Protein AF-A0A963C6K4-F1 (afdb_monomer)

Radius of gyration: 17.49 Å; Cα contacts (8 Å, |Δi|>4): 55; chains: 1; bounding box: 40×26×47 Å

Sequence (86 aa):
MRFSAHPLWLAGFRPFFALACLSGLSLPVLWTLMFAGWIEAPATAFTGFQWHAHEMFFGFGWAMLGGFLLTASKNWVKIRGYHGTS

Structure (mmCIF, N/CA/C/O backbone):
data_AF-A0A963C6K4-F1
#
_entry.id   AF-A0A963C6K4-F1
#
loop_
_atom_site.group_PDB
_atom_site.id
_atom_site.type_symbol
_atom_site.label_atom_id
_atom_site.label_alt_id
_atom_site.label_comp_id
_atom_site.label_asym_id
_atom_site.label_entity_id
_atom_site.label_seq_id
_atom_site.pdbx_PDB_ins_code
_atom_site.Cartn_x
_atom_site.Cartn_y
_atom_site.Cartn_z
_atom_site.occupancy
_atom_site.B_iso_or_equiv
_atom_site.auth_seq_id
_atom_site.auth_comp_id
_atom_site.auth_asym_id
_atom_site.auth_atom_id
_atom_site.pdbx_PDB_model_num
ATOM 1 N N . MET A 1 1 ? -30.162 -9.411 0.281 1.00 51.69 1 MET A N 1
ATOM 2 C CA . MET A 1 1 ? -28.836 -9.699 0.876 1.00 51.69 1 MET A CA 1
ATOM 3 C C . MET A 1 1 ? -28.270 -8.400 1.439 1.00 51.69 1 MET A C 1
ATOM 5 O O . MET A 1 1 ? -28.125 -7.447 0.686 1.00 51.69 1 MET A O 1
ATOM 9 N N . ARG A 1 2 ? -28.053 -8.294 2.758 1.00 61.72 2 ARG A N 1
ATOM 10 C CA . ARG A 1 2 ? -27.570 -7.049 3.386 1.00 61.72 2 ARG A CA 1
ATOM 11 C C . ARG A 1 2 ? -26.060 -6.916 3.165 1.00 61.72 2 ARG A C 1
ATOM 13 O O . ARG A 1 2 ? -25.284 -7.385 3.986 1.00 61.72 2 ARG A O 1
ATOM 20 N N . PHE A 1 3 ? -25.653 -6.285 2.065 1.00 64.62 3 PHE A N 1
ATOM 21 C CA . PHE A 1 3 ? -24.240 -6.075 1.705 1.00 64.62 3 PHE A CA 1
ATOM 22 C C . PHE A 1 3 ? -23.436 -5.404 2.838 1.00 64.62 3 PHE A C 1
ATOM 24 O O . PHE A 1 3 ? -22.309 -5.788 3.124 1.00 64.62 3 PHE A O 1
ATOM 31 N N . SER A 1 4 ? -24.074 -4.474 3.557 1.00 65.06 4 SER A N 1
ATOM 32 C CA . SER A 1 4 ? -23.513 -3.765 4.718 1.00 65.06 4 SER A CA 1
ATOM 33 C C . SER A 1 4 ? -23.303 -4.652 5.963 1.00 65.06 4 SER A C 1
ATOM 35 O O . SER A 1 4 ? -22.464 -4.349 6.803 1.00 65.06 4 SER A O 1
ATOM 37 N N . ALA A 1 5 ? -23.995 -5.793 6.075 1.00 67.69 5 ALA A N 1
ATOM 38 C CA . ALA A 1 5 ? -23.877 -6.694 7.229 1.00 67.69 5 ALA A CA 1
ATOM 39 C C . ALA A 1 5 ? -22.714 -7.701 7.115 1.00 67.69 5 ALA A C 1
ATOM 41 O O . ALA A 1 5 ? -22.516 -8.513 8.017 1.00 67.69 5 ALA A O 1
ATOM 42 N N . HIS A 1 6 ? -21.961 -7.696 6.009 1.00 71.75 6 HIS A N 1
ATOM 43 C CA . HIS A 1 6 ? -20.880 -8.657 5.809 1.00 71.75 6 HIS A CA 1
ATOM 44 C C . HIS A 1 6 ? -19.715 -8.395 6.791 1.00 71.75 6 HIS A C 1
ATOM 46 O O . HIS A 1 6 ? -19.340 -7.235 6.984 1.00 71.75 6 HIS A O 1
ATOM 52 N N . PRO A 1 7 ? -19.063 -9.436 7.355 1.00 72.38 7 PRO A N 1
ATOM 53 C CA . PRO A 1 7 ? -17.970 -9.292 8.327 1.00 72.38 7 PRO A CA 1
ATOM 54 C C . PRO A 1 7 ? -16.811 -8.400 7.883 1.00 72.38 7 PRO A C 1
ATOM 56 O O . PRO A 1 7 ? -16.112 -7.837 8.723 1.00 72.38 7 PRO A O 1
ATOM 59 N N . LEU A 1 8 ? -16.611 -8.268 6.571 1.00 66.81 8 LEU A N 1
ATOM 60 C CA . LEU A 1 8 ? -15.611 -7.376 5.988 1.00 66.81 8 LEU A CA 1
ATOM 61 C C . LEU A 1 8 ? -15.918 -5.896 6.244 1.00 66.81 8 LEU A C 1
ATOM 63 O O . LEU A 1 8 ? -14.985 -5.142 6.461 1.00 66.81 8 LEU A O 1
ATOM 67 N N . TRP A 1 9 ? -17.185 -5.483 6.278 1.00 74.44 9 TRP A N 1
ATOM 68 C CA . TRP A 1 9 ? -17.576 -4.076 6.443 1.00 74.44 9 TRP A CA 1
ATOM 69 C C . TRP A 1 9 ? -17.852 -3.690 7.903 1.00 74.44 9 TRP A C 1
ATOM 71 O O . TRP A 1 9 ? -17.890 -2.508 8.229 1.00 74.44 9 TRP A O 1
ATOM 81 N N . LEU A 1 10 ? -17.988 -4.674 8.802 1.00 70.19 10 LEU A N 1
ATOM 82 C CA . LEU A 1 10 ? -18.294 -4.457 10.225 1.00 70.19 10 LEU A CA 1
ATOM 83 C C . LEU A 1 10 ? -17.151 -3.819 11.025 1.00 70.19 10 LEU A C 1
ATOM 85 O O . LEU A 1 10 ? -17.385 -3.247 12.089 1.00 70.19 10 LEU A O 1
ATOM 89 N N . ALA A 1 11 ? -15.910 -3.914 10.550 1.00 71.06 11 ALA A N 1
ATOM 90 C CA . ALA A 1 11 ? -14.785 -3.272 11.208 1.00 71.06 11 ALA A CA 1
ATOM 91 C C . ALA A 1 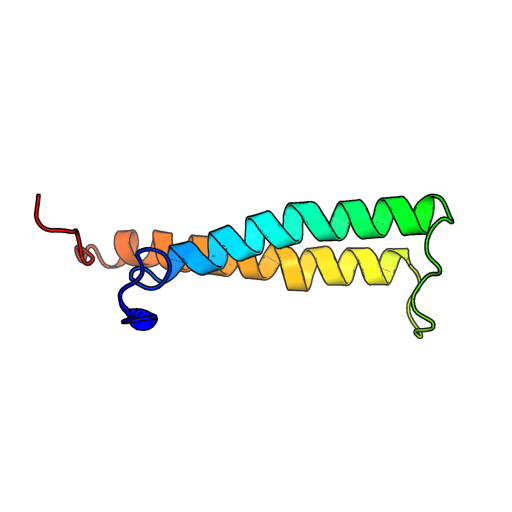11 ? -13.876 -2.598 10.189 1.00 71.06 11 ALA A C 1
ATOM 93 O O . ALA A 1 11 ? -13.282 -3.272 9.352 1.00 71.06 11 ALA A O 1
ATOM 94 N N . GLY A 1 12 ? -13.723 -1.278 10.325 1.00 70.12 12 GLY A N 1
ATOM 95 C CA . GLY A 1 12 ? -12.986 -0.447 9.373 1.00 70.12 12 GLY A CA 1
ATOM 96 C C . GLY A 1 12 ? -11.561 -0.918 9.087 1.00 70.12 12 GLY A C 1
ATOM 97 O O . GLY A 1 12 ? -11.105 -0.747 7.973 1.00 70.12 12 GLY A O 1
ATOM 98 N N . PHE A 1 13 ? -10.865 -1.578 10.019 1.00 77.38 13 PHE A N 1
ATOM 99 C CA . PHE A 1 13 ? -9.503 -2.075 9.768 1.00 77.38 13 PHE A CA 1
ATOM 100 C C . PHE A 1 13 ? -9.443 -3.220 8.737 1.00 77.38 13 PHE A C 1
ATOM 102 O O . PHE A 1 13 ? -8.458 -3.357 8.018 1.00 77.38 13 PHE A O 1
ATOM 109 N N . ARG A 1 14 ? -10.495 -4.044 8.641 1.00 82.38 14 ARG A N 1
ATOM 110 C CA . ARG A 1 14 ? -10.539 -5.247 7.792 1.00 82.38 14 ARG A CA 1
ATOM 111 C C . ARG A 1 14 ? -10.452 -4.950 6.289 1.00 82.38 14 ARG A C 1
ATOM 113 O O . ARG A 1 14 ? -9.642 -5.605 5.637 1.00 82.38 14 ARG A O 1
ATOM 120 N N . PRO A 1 15 ? -11.221 -4.001 5.717 1.00 83.56 15 PRO A N 1
ATOM 121 C CA . PRO A 1 15 ? -11.118 -3.683 4.299 1.00 83.56 15 PRO A CA 1
ATOM 122 C C . PRO A 1 15 ? -9.768 -3.044 3.962 1.00 83.56 15 PRO A C 1
ATOM 124 O O . PRO A 1 15 ? -9.216 -3.368 2.921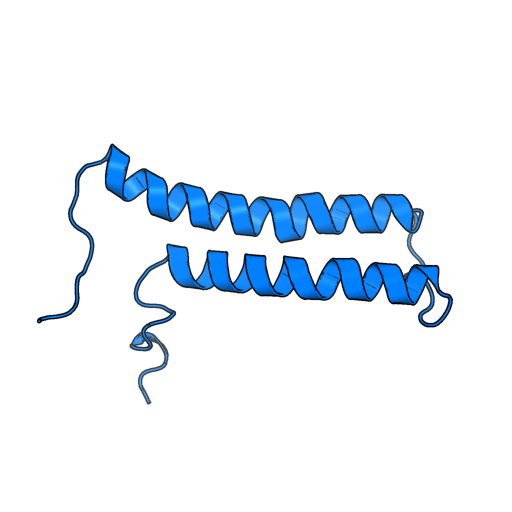 1.00 83.56 15 PRO A O 1
ATOM 127 N N . PHE A 1 16 ? -9.183 -2.223 4.843 1.00 84.25 16 PHE A N 1
ATOM 128 C CA . PHE A 1 16 ? -7.859 -1.638 4.594 1.00 84.25 16 PHE A CA 1
ATOM 129 C C . PHE A 1 16 ? -6.741 -2.683 4.594 1.00 84.25 16 PHE A C 1
ATOM 131 O O . PHE A 1 16 ? -5.892 -2.648 3.711 1.00 84.25 16 PHE A O 1
ATOM 138 N N . PHE A 1 17 ? -6.766 -3.663 5.504 1.00 85.00 17 PHE A N 1
ATOM 139 C CA . PHE A 1 17 ? -5.812 -4.775 5.435 1.00 85.00 17 PHE A CA 1
ATOM 140 C C . PHE A 1 17 ? -6.034 -5.667 4.213 1.00 85.00 17 PHE A C 1
ATOM 142 O O . PHE A 1 17 ? -5.063 -6.091 3.596 1.00 85.00 17 PHE A O 1
ATOM 149 N N . ALA A 1 18 ? -7.287 -5.921 3.825 1.00 85.88 18 ALA A N 1
ATOM 150 C CA . ALA A 1 18 ? -7.574 -6.662 2.600 1.00 85.88 18 ALA A CA 1
ATOM 151 C C . ALA A 1 18 ? -7.048 -5.923 1.358 1.00 85.88 18 ALA A C 1
ATOM 153 O O . ALA A 1 18 ? -6.412 -6.542 0.508 1.00 85.88 18 ALA A O 1
ATOM 154 N N . LEU A 1 19 ? -7.244 -4.602 1.284 1.00 86.88 19 LEU A N 1
ATOM 155 C CA . LEU A 1 19 ? -6.680 -3.762 0.228 1.00 86.88 19 LEU A CA 1
ATOM 156 C C . LEU A 1 19 ? -5.151 -3.769 0.262 1.00 86.88 19 LEU A C 1
ATOM 158 O O . LEU A 1 19 ? -4.553 -3.906 -0.795 1.00 86.88 19 LEU A O 1
ATOM 162 N N . ALA A 1 20 ? -4.527 -3.709 1.442 1.00 88.25 20 ALA A N 1
ATOM 163 C CA . ALA A 1 20 ? -3.073 -3.787 1.580 1.00 88.25 20 ALA A CA 1
ATOM 164 C C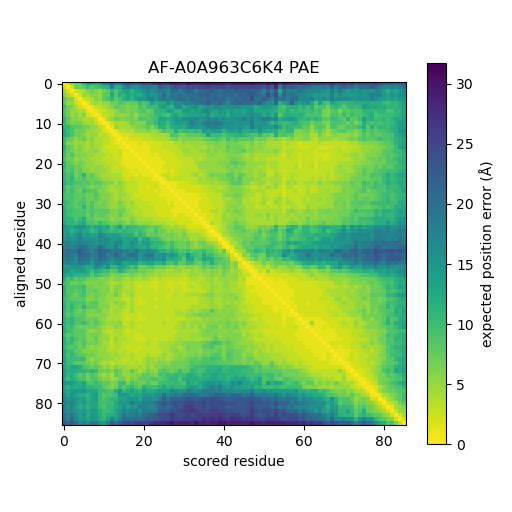 . ALA A 1 20 ? -2.516 -5.133 1.083 1.00 88.25 20 ALA A C 1
ATOM 166 O O . ALA A 1 20 ? -1.515 -5.158 0.372 1.00 88.25 20 ALA A O 1
ATOM 167 N N . CYS A 1 21 ? -3.175 -6.253 1.402 1.00 87.88 21 CYS A N 1
ATOM 168 C CA . CYS A 1 21 ? -2.803 -7.569 0.878 1.00 87.88 21 CYS A CA 1
ATOM 169 C C . CYS A 1 21 ? -2.976 -7.647 -0.641 1.00 87.88 21 CYS A C 1
ATOM 171 O O . CYS A 1 21 ? -2.086 -8.139 -1.330 1.00 87.88 21 CYS A O 1
ATOM 173 N N . LEU A 1 22 ? -4.098 -7.144 -1.166 1.00 90.50 22 LEU A N 1
ATOM 174 C CA . LEU A 1 22 ? -4.355 -7.119 -2.604 1.00 90.50 22 LEU A CA 1
ATOM 175 C C . LEU A 1 22 ? -3.313 -6.271 -3.332 1.00 90.50 22 LEU A C 1
ATOM 177 O O . LEU A 1 22 ? -2.695 -6.766 -4.266 1.00 90.50 22 LEU A O 1
ATOM 181 N N . SER A 1 23 ? -3.056 -5.046 -2.869 1.00 88.31 23 SER A N 1
ATOM 182 C CA . SER A 1 23 ? -2.070 -4.149 -3.472 1.00 88.31 23 SER A CA 1
ATOM 183 C C . SER A 1 23 ? -0.644 -4.684 -3.337 1.00 88.31 23 SER A C 1
ATOM 185 O O . SER A 1 23 ? 0.141 -4.581 -4.273 1.00 88.31 23 SER A O 1
ATOM 187 N N . GLY A 1 24 ? -0.307 -5.288 -2.193 1.00 87.56 24 GLY A N 1
ATOM 188 C CA . GLY A 1 24 ? 1.008 -5.881 -1.945 1.00 87.56 24 GLY A CA 1
ATOM 189 C C . GLY A 1 24 ? 1.280 -7.123 -2.795 1.00 87.56 24 GLY A C 1
ATOM 190 O O . GLY A 1 24 ? 2.435 -7.423 -3.074 1.00 87.56 24 GLY A O 1
ATOM 191 N N . LEU A 1 25 ? 0.234 -7.821 -3.245 1.00 90.12 25 LEU A N 1
ATOM 192 C CA . LEU A 1 25 ? 0.356 -8.920 -4.198 1.00 90.12 25 LEU A CA 1
ATOM 193 C C . LEU A 1 25 ? 0.354 -8.412 -5.644 1.00 90.12 25 LEU A C 1
ATOM 195 O O . LEU A 1 25 ? 1.210 -8.796 -6.434 1.00 90.12 25 LEU A O 1
ATOM 199 N N . SER A 1 26 ? -0.603 -7.558 -6.008 1.00 89.94 26 SER A N 1
ATOM 200 C CA . SER A 1 26 ? -0.849 -7.199 -7.405 1.00 89.94 26 SER A CA 1
ATOM 201 C C . SER A 1 26 ? 0.208 -6.263 -7.978 1.00 89.94 26 SER A C 1
ATOM 203 O O . SER A 1 26 ? 0.621 -6.453 -9.115 1.00 89.94 26 SER A O 1
ATOM 205 N N . LEU A 1 27 ? 0.653 -5.260 -7.218 1.00 87.38 27 LEU A N 1
ATOM 206 C CA . LEU A 1 27 ? 1.521 -4.197 -7.733 1.00 87.38 27 LEU A CA 1
ATOM 207 C C . LEU A 1 27 ? 2.970 -4.671 -7.985 1.00 87.38 27 LEU A C 1
ATOM 209 O O . LEU A 1 27 ? 3.507 -4.358 -9.049 1.00 87.38 27 LEU A O 1
ATOM 213 N N . PRO A 1 28 ? 3.616 -5.478 -7.113 1.00 86.88 28 PRO A N 1
ATOM 214 C CA . PRO A 1 28 ? 4.920 -6.062 -7.441 1.00 86.88 28 PRO A CA 1
ATOM 215 C C . PRO A 1 28 ? 4.837 -7.064 -8.599 1.00 86.88 2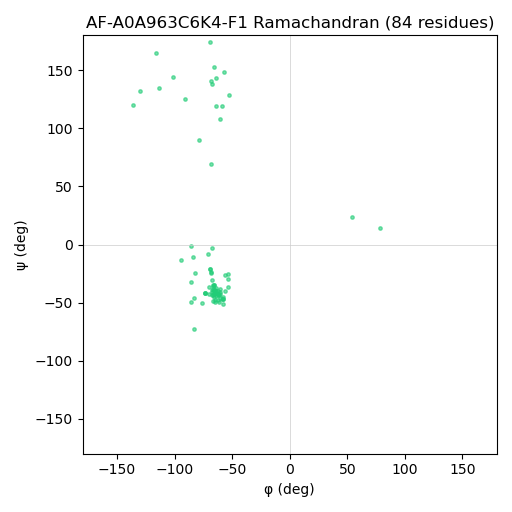8 PRO A C 1
ATOM 217 O O . PRO A 1 28 ? 5.749 -7.136 -9.422 1.00 86.88 28 PRO A O 1
ATOM 220 N N . VAL A 1 29 ? 3.734 -7.815 -8.708 1.00 89.12 29 VAL A N 1
ATOM 221 C CA . VAL A 1 29 ? 3.504 -8.737 -9.833 1.00 89.12 29 VAL A CA 1
ATO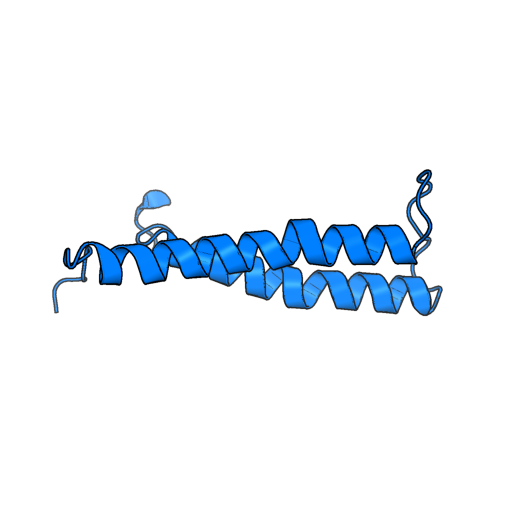M 222 C C . VAL A 1 29 ? 3.352 -7.965 -11.147 1.00 89.12 29 VAL A C 1
ATOM 224 O O . VAL A 1 29 ? 4.003 -8.298 -12.131 1.00 89.12 29 VAL A O 1
ATOM 227 N N . LEU A 1 30 ? 2.571 -6.884 -11.163 1.00 87.19 30 LEU A N 1
ATOM 228 C CA . LEU A 1 30 ? 2.453 -5.994 -12.324 1.00 8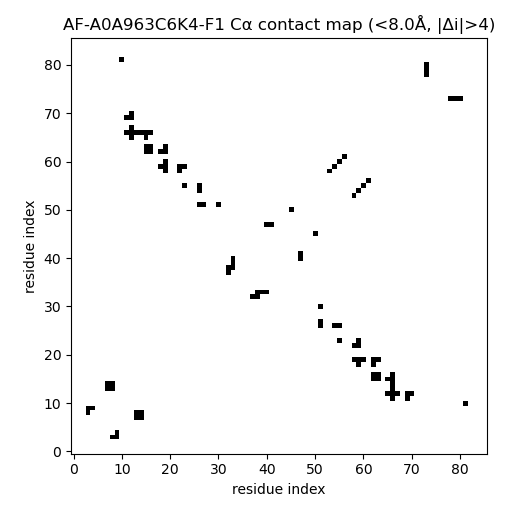7.19 30 LEU A CA 1
ATOM 229 C C . LEU A 1 30 ? 3.809 -5.419 -12.735 1.00 87.19 30 LEU A C 1
ATOM 231 O O . LEU A 1 30 ? 4.171 -5.470 -13.909 1.00 87.19 30 LEU A O 1
ATOM 235 N N . TRP A 1 31 ? 4.594 -4.948 -11.768 1.00 86.06 31 TRP A N 1
ATOM 236 C CA . TRP A 1 31 ? 5.916 -4.406 -12.052 1.00 86.06 31 TRP A CA 1
ATOM 237 C C . TRP A 1 31 ? 6.890 -5.456 -12.593 1.00 86.06 31 TRP A C 1
ATOM 239 O O . TRP A 1 31 ? 7.613 -5.176 -13.544 1.00 86.06 31 TRP A O 1
ATOM 249 N N . THR A 1 32 ? 6.900 -6.671 -12.039 1.00 86.75 32 THR A N 1
ATOM 250 C CA . THR A 1 32 ? 7.767 -7.752 -12.541 1.00 86.75 32 THR A CA 1
ATOM 251 C C . THR A 1 32 ? 7.401 -8.169 -13.963 1.00 86.75 32 THR A C 1
ATOM 253 O O . THR A 1 32 ? 8.299 -8.392 -14.771 1.00 86.75 32 THR A O 1
ATOM 256 N N . LEU A 1 33 ? 6.111 -8.194 -14.311 1.00 86.69 33 LEU A N 1
ATOM 257 C CA . LEU A 1 33 ? 5.653 -8.442 -15.682 1.00 86.69 33 LEU A CA 1
ATOM 258 C C . LEU A 1 33 ? 6.070 -7.321 -16.645 1.00 86.69 33 LEU A C 1
ATOM 260 O O . LEU A 1 33 ? 6.507 -7.600 -17.762 1.00 86.69 33 LEU A O 1
ATOM 264 N N . MET A 1 34 ? 5.991 -6.063 -16.207 1.00 85.44 34 MET A N 1
ATOM 265 C CA . MET A 1 34 ? 6.475 -4.917 -16.982 1.00 85.44 34 MET A CA 1
ATOM 266 C C . MET A 1 34 ? 7.997 -4.952 -17.163 1.00 85.44 34 MET A C 1
ATOM 268 O O . MET A 1 34 ? 8.499 -4.730 -18.261 1.00 85.44 34 MET A O 1
ATOM 272 N N . PHE A 1 35 ? 8.742 -5.280 -16.106 1.00 83.00 35 PHE A N 1
ATOM 273 C CA . PHE A 1 35 ? 10.200 -5.389 -16.149 1.00 83.00 35 PHE A CA 1
ATOM 274 C C . PHE A 1 35 ? 10.669 -6.549 -17.037 1.00 83.00 35 PHE A C 1
ATOM 276 O O . PHE A 1 35 ? 11.670 -6.428 -17.736 1.00 83.00 35 PHE A O 1
ATOM 283 N N . ALA A 1 36 ? 9.920 -7.655 -17.061 1.00 86.69 36 ALA A N 1
ATOM 284 C CA . ALA A 1 36 ? 10.166 -8.782 -17.956 1.00 86.69 36 ALA A CA 1
ATOM 285 C C . ALA A 1 36 ? 9.841 -8.474 -19.433 1.00 86.69 36 ALA A C 1
ATOM 287 O O . ALA A 1 36 ? 10.132 -9.299 -20.297 1.00 86.69 36 ALA A O 1
ATOM 288 N N . GLY A 1 37 ? 9.228 -7.322 -19.732 1.00 83.00 37 GLY A N 1
ATOM 289 C CA . GLY A 1 37 ? 8.817 -6.928 -21.081 1.00 83.00 37 GLY A CA 1
ATOM 290 C C . GLY A 1 37 ? 7.530 -7.600 -21.570 1.00 83.00 37 GLY A C 1
ATOM 291 O O . GLY A 1 37 ? 7.249 -7.572 -22.762 1.00 83.00 37 GLY A O 1
ATOM 292 N N . TRP A 1 38 ? 6.753 -8.221 -20.674 1.00 83.69 38 TRP A N 1
ATOM 293 C CA . TRP A 1 38 ? 5.497 -8.901 -21.025 1.00 83.69 38 TRP A CA 1
ATOM 294 C C .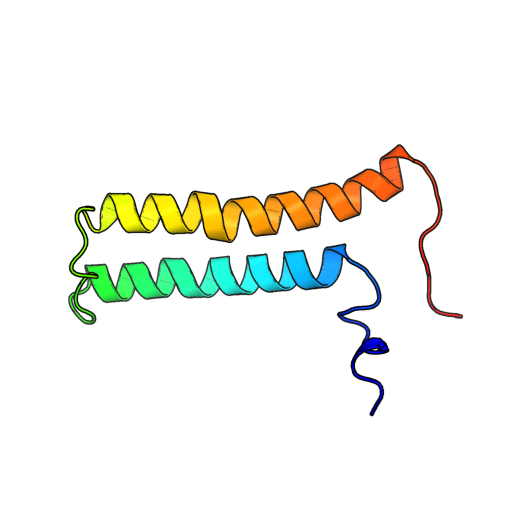 TRP A 1 38 ? 4.325 -7.922 -21.135 1.00 83.69 38 TRP A C 1
ATOM 296 O O . TRP A 1 38 ? 3.338 -8.208 -21.809 1.00 83.69 38 TRP A O 1
ATOM 306 N N . ILE A 1 39 ? 4.421 -6.783 -20.447 1.00 80.31 39 ILE A N 1
ATOM 307 C CA . ILE A 1 39 ? 3.421 -5.715 -20.432 1.00 80.31 39 ILE A CA 1
ATOM 308 C C . ILE A 1 39 ? 4.147 -4.402 -20.713 1.00 80.31 39 ILE A C 1
ATOM 310 O O . ILE A 1 39 ? 5.173 -4.116 -20.095 1.00 80.31 39 ILE A O 1
ATOM 314 N N . GLU A 1 40 ? 3.621 -3.602 -21.637 1.00 75.56 40 GLU A N 1
ATOM 315 C CA . GLU A 1 40 ? 4.181 -2.282 -21.920 1.00 75.56 40 GLU A CA 1
ATOM 316 C C . GLU A 1 40 ? 3.969 -1.341 -20.735 1.00 75.56 40 GLU A C 1
ATOM 318 O O . GLU A 1 40 ? 2.905 -1.315 -20.108 1.00 75.56 40 GLU A O 1
ATOM 323 N N . ALA A 1 41 ? 4.995 -0.551 -20.419 1.00 70.81 41 ALA A N 1
ATOM 324 C CA . ALA A 1 41 ? 4.863 0.454 -19.382 1.00 70.81 41 ALA A CA 1
ATOM 325 C C . ALA A 1 41 ? 3.832 1.518 -19.791 1.00 70.81 41 ALA A C 1
ATOM 327 O O . ALA A 1 41 ? 3.787 1.897 -20.965 1.00 70.81 41 ALA A O 1
ATOM 328 N N . PRO A 1 42 ? 3.025 2.038 -18.845 1.00 70.94 42 PRO A N 1
ATOM 329 C CA . PRO A 1 42 ? 2.092 3.116 -19.133 1.00 70.94 42 PRO A CA 1
ATOM 330 C C . PRO A 1 42 ? 2.821 4.281 -19.805 1.00 70.94 42 PRO A C 1
ATOM 332 O O . PRO A 1 42 ? 3.828 4.757 -19.274 1.00 70.94 42 PRO A O 1
ATOM 335 N N . ALA A 1 43 ? 2.302 4.751 -20.944 1.00 67.62 43 ALA A N 1
ATOM 336 C CA . ALA A 1 43 ? 2.812 5.908 -21.683 1.00 67.62 43 ALA A CA 1
ATOM 337 C C . ALA A 1 43 ? 2.564 7.206 -20.893 1.00 67.62 43 ALA A C 1
ATOM 339 O O . ALA A 1 43 ? 1.710 8.027 -21.219 1.00 67.62 43 ALA A O 1
ATOM 340 N N . THR A 1 44 ? 3.279 7.352 -19.785 1.00 73.12 44 THR A N 1
ATOM 341 C CA . THR A 1 44 ? 3.184 8.461 -18.842 1.00 73.12 44 THR A CA 1
ATOM 342 C C . THR A 1 44 ? 4.502 9.222 -18.823 1.00 73.12 44 THR A C 1
ATOM 344 O O . THR A 1 44 ? 5.530 8.730 -19.281 1.00 73.12 44 THR A O 1
ATOM 347 N N . ALA A 1 45 ? 4.494 10.434 -18.267 1.00 73.50 45 ALA A N 1
ATOM 348 C CA . ALA A 1 45 ? 5.708 11.237 -18.107 1.00 73.50 45 ALA A CA 1
ATOM 349 C C . ALA A 1 45 ? 6.712 10.646 -17.088 1.00 73.50 45 ALA A C 1
ATOM 351 O O . ALA A 1 45 ? 7.782 11.217 -16.883 1.00 73.50 45 ALA A O 1
ATOM 352 N N . PHE A 1 46 ? 6.370 9.535 -16.428 1.00 74.62 46 PHE A N 1
ATOM 353 C CA . PHE A 1 46 ? 7.181 8.900 -15.396 1.00 74.62 46 PHE A CA 1
ATOM 354 C C . PHE A 1 46 ? 7.931 7.693 -15.951 1.00 74.62 46 PHE A C 1
ATOM 356 O O . PHE A 1 46 ? 7.409 6.918 -16.750 1.00 74.62 46 PHE A O 1
ATOM 363 N N . THR A 1 47 ? 9.156 7.487 -15.471 1.00 82.62 47 THR A N 1
ATOM 364 C CA . THR A 1 47 ? 9.873 6.231 -15.721 1.00 82.62 47 THR A CA 1
ATOM 365 C C . THR A 1 47 ? 9.158 5.070 -15.017 1.00 82.62 47 THR A C 1
ATOM 367 O O . THR A 1 47 ? 8.543 5.261 -13.964 1.00 82.62 47 THR A O 1
ATOM 370 N N . GLY A 1 48 ? 9.280 3.841 -15.531 1.00 80.62 48 GLY A N 1
ATOM 371 C CA . GLY A 1 48 ? 8.661 2.660 -14.903 1.00 80.62 48 GLY A CA 1
ATOM 372 C C . GLY A 1 48 ? 9.080 2.440 -13.439 1.00 80.62 48 GLY A C 1
ATOM 373 O O . GLY A 1 48 ? 8.315 1.904 -12.642 1.00 80.62 48 GLY A O 1
ATOM 374 N N . PHE A 1 49 ? 10.267 2.917 -13.052 1.00 83.31 49 PHE A N 1
ATOM 375 C CA . PHE A 1 49 ? 10.735 2.885 -11.666 1.00 83.31 49 PHE A CA 1
ATOM 376 C C . PHE A 1 49 ? 10.020 3.916 -10.778 1.00 83.31 49 PHE A C 1
ATOM 378 O O . PHE A 1 49 ? 9.623 3.604 -9.657 1.00 83.31 49 PHE A O 1
ATOM 385 N N . GLN A 1 50 ? 9.810 5.137 -11.282 1.00 87.62 50 GLN A N 1
ATOM 386 C CA . GLN A 1 50 ? 9.039 6.168 -10.578 1.00 87.62 50 GLN A CA 1
ATOM 387 C C . GLN A 1 50 ? 7.570 5.764 -10.420 1.00 87.62 50 GLN A C 1
ATOM 389 O O . GLN A 1 50 ? 6.996 5.983 -9.356 1.00 87.62 50 GLN A O 1
ATOM 394 N N . TRP A 1 51 ? 6.989 5.133 -11.444 1.00 86.50 51 TRP A N 1
ATOM 395 C CA . TRP A 1 51 ? 5.647 4.554 -11.383 1.00 86.50 51 TRP A CA 1
ATOM 396 C C . TRP A 1 51 ? 5.539 3.512 -10.263 1.00 86.50 51 TRP A C 1
ATOM 398 O O . TRP A 1 51 ? 4.690 3.632 -9.383 1.00 86.50 51 TRP A O 1
ATOM 408 N N . HIS A 1 52 ? 6.461 2.547 -10.230 1.00 87.50 52 HIS A N 1
ATOM 409 C CA . HIS A 1 52 ? 6.494 1.520 -9.188 1.00 87.50 52 HIS A CA 1
ATOM 410 C C . HIS A 1 52 ? 6.608 2.107 -7.778 1.00 87.50 52 HIS A C 1
ATOM 412 O O . HIS A 1 52 ? 5.861 1.726 -6.876 1.00 87.50 52 HIS A O 1
ATOM 418 N N . ALA A 1 53 ? 7.520 3.066 -7.586 1.00 89.31 53 ALA A N 1
ATOM 419 C CA . ALA A 1 53 ? 7.691 3.739 -6.303 1.00 89.31 53 ALA A CA 1
ATOM 420 C C . ALA A 1 53 ? 6.412 4.479 -5.877 1.00 89.31 53 ALA A C 1
ATOM 422 O O . ALA A 1 53 ? 6.021 4.412 -4.711 1.00 89.31 53 ALA A O 1
ATOM 423 N N . HIS A 1 54 ? 5.735 5.140 -6.820 1.00 89.50 54 HIS A N 1
ATOM 424 C CA . HIS A 1 54 ? 4.461 5.806 -6.574 1.00 89.50 54 HIS A CA 1
ATOM 425 C C . HIS A 1 54 ? 3.376 4.809 -6.140 1.00 89.50 54 HIS A C 1
ATOM 427 O O . HIS A 1 54 ? 2.720 5.028 -5.124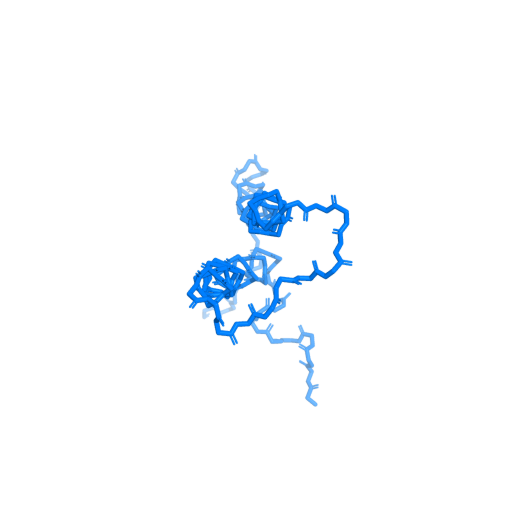 1.00 89.50 54 HIS A O 1
ATOM 433 N N . GLU A 1 55 ? 3.221 3.685 -6.842 1.00 88.81 55 GLU A N 1
ATOM 434 C CA . GLU A 1 55 ? 2.232 2.654 -6.506 1.00 88.81 55 GLU A CA 1
ATOM 435 C C . GLU A 1 55 ? 2.494 1.993 -5.143 1.00 88.81 55 GLU A C 1
ATOM 437 O O . GLU A 1 55 ? 1.561 1.773 -4.364 1.00 88.81 55 GLU A O 1
ATOM 442 N N . MET A 1 56 ? 3.760 1.720 -4.811 1.00 91.44 56 MET A N 1
ATOM 443 C CA . MET A 1 56 ? 4.148 1.166 -3.509 1.00 91.44 56 MET A CA 1
ATOM 444 C C . MET A 1 56 ? 3.890 2.148 -2.368 1.00 91.44 56 MET A C 1
ATOM 446 O O . MET A 1 56 ? 3.369 1.764 -1.320 1.00 91.44 56 MET A O 1
ATOM 450 N N . PHE A 1 57 ? 4.228 3.422 -2.561 1.00 90.69 57 PHE A N 1
ATOM 451 C CA . PHE A 1 57 ? 4.098 4.428 -1.513 1.00 90.69 57 PHE A CA 1
ATOM 452 C C . PHE A 1 57 ? 2.642 4.862 -1.308 1.00 90.69 57 PHE A C 1
ATOM 454 O O . PHE A 1 57 ? 2.141 4.843 -0.182 1.00 90.69 57 PHE A O 1
ATOM 461 N N . PHE A 1 58 ? 1.943 5.221 -2.389 1.00 87.81 58 PHE A N 1
ATOM 462 C CA . PHE A 1 58 ? 0.584 5.762 -2.333 1.00 87.81 58 PHE A CA 1
ATOM 463 C C . PHE A 1 58 ? -0.508 4.694 -2.307 1.00 87.81 58 PHE A C 1
ATOM 465 O O . PHE A 1 58 ? -1.534 4.909 -1.672 1.00 87.81 58 PHE A O 1
ATOM 472 N N . GLY A 1 59 ? -0.306 3.547 -2.955 1.00 86.50 59 GLY A N 1
ATOM 473 C CA . GLY A 1 59 ? -1.266 2.444 -2.930 1.00 86.50 59 GLY A CA 1
ATOM 474 C C . GLY A 1 59 ? -1.089 1.578 -1.687 1.00 86.50 59 GLY A C 1
ATOM 475 O O . GLY A 1 59 ? -1.894 1.620 -0.754 1.00 86.50 59 GLY A O 1
ATOM 476 N N . PHE A 1 60 ? -0.007 0.799 -1.665 1.00 89.75 60 PHE A N 1
ATOM 477 C CA . PHE A 1 60 ? 0.254 -0.163 -0.591 1.00 89.75 60 PHE A CA 1
ATOM 478 C C . PHE A 1 60 ? 0.518 0.518 0.761 1.00 89.75 60 PHE A C 1
ATOM 480 O O . PHE A 1 60 ? -0.108 0.163 1.763 1.00 89.75 60 PHE A O 1
ATOM 487 N N . GLY A 1 61 ? 1.393 1.529 0.790 1.00 91.50 61 GLY A N 1
ATOM 488 C CA . GLY A 1 61 ? 1.774 2.231 2.016 1.00 91.50 61 GLY A CA 1
ATOM 489 C C . GLY A 1 61 ? 0.585 2.861 2.744 1.00 91.50 61 GLY A C 1
ATOM 490 O O . GLY A 1 61 ? 0.417 2.655 3.947 1.00 91.50 61 GLY A O 1
ATOM 491 N N . TRP A 1 62 ? -0.294 3.562 2.023 1.00 89.81 62 TRP A N 1
ATOM 492 C CA . TRP A 1 62 ? -1.487 4.168 2.623 1.00 89.81 62 TRP A CA 1
ATOM 493 C C . TRP A 1 62 ? -2.542 3.148 3.051 1.00 89.81 62 TRP A C 1
ATOM 495 O O . TRP A 1 62 ? -3.158 3.334 4.104 1.00 89.81 62 TRP A O 1
ATOM 505 N N . ALA A 1 63 ? -2.741 2.060 2.299 1.00 89.75 63 ALA A N 1
ATOM 506 C CA . ALA A 1 63 ? -3.647 0.988 2.713 1.00 89.75 63 ALA A CA 1
ATOM 507 C C . ALA A 1 63 ? -3.184 0.350 4.035 1.00 89.75 63 ALA A C 1
ATOM 509 O O . ALA A 1 63 ? -3.981 0.154 4.958 1.00 89.75 63 ALA A O 1
ATOM 510 N N . MET A 1 64 ? -1.878 0.099 4.159 1.00 89.81 64 MET A N 1
ATOM 511 C CA . MET A 1 64 ? -1.276 -0.457 5.366 1.00 89.81 64 MET A CA 1
ATOM 512 C C . MET A 1 64 ? -1.330 0.529 6.542 1.00 89.81 64 MET A C 1
ATOM 514 O O . MET A 1 64 ? -1.727 0.144 7.644 1.00 89.81 64 MET A O 1
ATOM 518 N N . LEU A 1 65 ? -1.024 1.810 6.305 1.00 92.06 65 LEU A N 1
ATOM 519 C CA . LEU A 1 65 ? -1.133 2.879 7.303 1.00 92.06 65 LEU A CA 1
ATOM 520 C C . LEU A 1 65 ? -2.569 3.010 7.835 1.00 92.06 65 LEU A C 1
ATOM 522 O O . LEU A 1 65 ? -2.773 3.053 9.048 1.00 92.06 65 LEU A O 1
ATOM 526 N N . GLY A 1 66 ? -3.569 3.017 6.950 1.00 88.44 66 GLY A N 1
ATOM 527 C CA . GLY A 1 66 ? -4.983 3.081 7.327 1.00 88.44 66 GLY A CA 1
ATOM 528 C C . GLY A 1 66 ? -5.421 1.889 8.182 1.00 88.44 66 GLY A C 1
ATOM 529 O O . GLY A 1 66 ? -6.036 2.072 9.235 1.00 88.44 66 GLY A O 1
ATOM 530 N N . GLY A 1 67 ? -5.048 0.666 7.786 1.00 86.44 67 GLY A N 1
ATOM 531 C CA . GLY A 1 67 ? -5.323 -0.547 8.566 1.00 86.44 67 GLY A CA 1
ATOM 532 C C . GLY A 1 67 ? -4.677 -0.513 9.954 1.00 86.44 67 GLY A C 1
ATOM 533 O O . GLY A 1 67 ? -5.325 -0.834 10.959 1.00 86.44 67 GLY A O 1
ATOM 534 N N . PHE A 1 68 ? -3.426 -0.051 10.028 1.00 88.06 68 PHE A N 1
ATOM 535 C CA . PHE A 1 68 ? -2.695 0.084 11.283 1.00 88.06 68 PHE A CA 1
ATOM 536 C C . PHE A 1 68 ? -3.335 1.125 12.209 1.00 88.06 68 PHE A C 1
ATOM 538 O O . PHE A 1 68 ? -3.628 0.811 13.360 1.00 88.06 68 PHE A O 1
ATOM 545 N N . LEU A 1 69 ? -3.641 2.328 11.714 1.00 88.50 69 LEU A N 1
ATOM 546 C CA . LEU A 1 69 ? -4.265 3.399 12.501 1.00 88.50 69 LEU A CA 1
ATOM 547 C C . LEU A 1 69 ? -5.659 3.013 13.020 1.00 88.50 69 LEU A C 1
ATOM 549 O O . LEU A 1 69 ? -5.991 3.277 14.177 1.00 88.50 69 LEU A O 1
ATOM 553 N N . LEU A 1 70 ? -6.473 2.329 12.212 1.00 85.19 70 LEU A N 1
ATOM 554 C CA . LEU A 1 70 ? -7.796 1.847 12.634 1.00 85.19 70 LEU A CA 1
ATOM 555 C C . LEU A 1 70 ? -7.720 0.731 13.685 1.00 85.19 70 LEU A C 1
ATOM 557 O O . LEU A 1 70 ? -8.660 0.539 14.460 1.00 85.19 70 LEU A O 1
ATOM 561 N N . THR A 1 71 ? -6.602 0.011 13.734 1.00 82.62 71 THR A N 1
ATOM 562 C CA . THR A 1 71 ? -6.330 -0.990 14.772 1.00 82.62 71 THR A CA 1
ATOM 563 C C . THR A 1 71 ? -5.777 -0.330 16.036 1.00 82.62 71 THR A C 1
ATOM 565 O O . THR A 1 71 ? -6.265 -0.588 17.136 1.00 82.62 71 THR A O 1
ATOM 568 N N . ALA A 1 72 ? -4.807 0.574 15.882 1.00 84.81 72 ALA A N 1
ATOM 569 C CA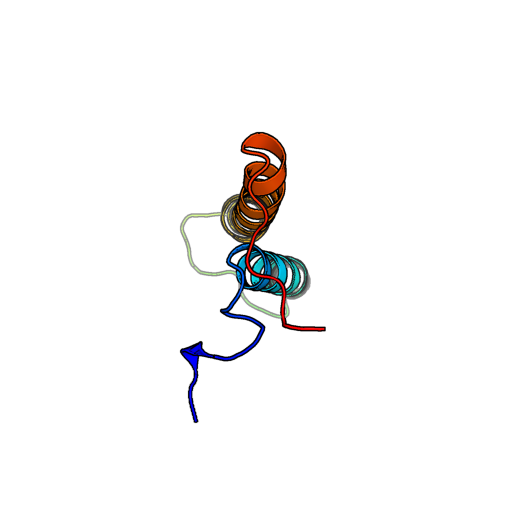 . ALA A 1 72 ? -4.131 1.272 16.971 1.00 84.81 72 ALA A CA 1
ATOM 570 C C . ALA A 1 72 ? -5.053 2.248 17.717 1.00 84.81 72 ALA A C 1
ATOM 572 O O . ALA A 1 72 ? -5.017 2.302 18.944 1.00 84.81 72 ALA A O 1
ATOM 573 N N . SER A 1 73 ? -5.934 2.962 17.010 1.00 83.94 73 SER A N 1
ATOM 574 C CA . SER A 1 73 ? -6.881 3.917 17.609 1.00 83.94 73 SER A CA 1
ATOM 575 C C . SER A 1 73 ? -7.769 3.282 18.682 1.00 83.94 73 SER A C 1
ATOM 577 O O . SER A 1 73 ? -7.958 3.869 19.745 1.00 83.94 73 SER A O 1
ATOM 579 N N . LYS A 1 74 ? -8.246 2.047 18.474 1.00 73.56 74 LYS A N 1
ATOM 580 C CA . LYS A 1 74 ? -9.016 1.314 19.496 1.00 73.56 74 LYS A CA 1
ATOM 581 C C . LYS A 1 74 ? -8.209 1.079 20.773 1.00 73.56 74 LYS A C 1
ATOM 583 O O . LYS A 1 74 ? -8.760 1.170 21.867 1.00 73.56 74 LYS A O 1
ATOM 588 N N . ASN A 1 75 ? -6.914 0.798 20.635 1.00 79.25 75 ASN A N 1
ATOM 589 C CA . ASN A 1 75 ? -6.016 0.614 21.771 1.00 79.25 75 ASN A CA 1
ATOM 590 C C . ASN A 1 75 ? -5.764 1.945 22.502 1.00 79.25 75 ASN A C 1
ATOM 592 O O . ASN A 1 75 ? -5.835 2.001 23.726 1.00 79.25 75 ASN A O 1
ATOM 596 N N . TRP A 1 76 ? -5.549 3.035 21.760 1.00 84.50 76 TRP A N 1
ATOM 597 C CA . TRP A 1 76 ? -5.287 4.361 22.333 1.00 84.50 76 TRP A CA 1
ATOM 598 C C . TRP A 1 76 ? -6.474 4.934 23.101 1.00 84.50 76 TRP A C 1
ATOM 600 O O . TRP A 1 76 ? -6.294 5.471 24.190 1.00 84.50 76 TRP A O 1
ATOM 610 N N . VAL A 1 77 ? -7.688 4.789 22.566 1.00 84.19 77 VAL A N 1
ATOM 611 C CA . VAL A 1 77 ? -8.901 5.318 23.210 1.00 84.19 77 VAL A CA 1
ATOM 612 C C . VAL A 1 77 ? -9.451 4.342 24.269 1.00 84.19 77 VAL A C 1
ATOM 614 O O . VAL A 1 77 ? -10.317 4.707 25.055 1.00 84.19 77 VAL A O 1
ATOM 617 N N . LYS A 1 78 ? -8.943 3.100 24.335 1.00 77.94 78 LYS A N 1
ATOM 618 C CA . LYS A 1 78 ? -9.395 2.031 25.253 1.00 77.94 78 LYS A CA 1
ATOM 619 C C . LYS A 1 78 ? -10.903 1.732 25.196 1.00 77.94 78 LYS A C 1
ATOM 621 O O . LYS A 1 78 ? -11.470 1.183 26.139 1.00 77.94 78 LYS A O 1
ATOM 626 N N . ILE A 1 79 ? -11.563 2.045 24.081 1.00 75.38 79 ILE A N 1
ATOM 627 C CA . ILE A 1 79 ? -12.983 1.743 23.868 1.00 75.38 79 ILE A CA 1
ATOM 628 C C . ILE A 1 79 ? -13.100 0.371 23.201 1.00 75.38 79 ILE A C 1
ATOM 630 O O . ILE A 1 79 ? -12.532 0.128 22.133 1.00 75.38 79 ILE A O 1
ATOM 634 N N . ARG A 1 80 ? -13.869 -0.539 23.814 1.00 67.12 80 ARG A N 1
ATOM 635 C CA . ARG A 1 80 ? -14.195 -1.840 23.212 1.00 67.12 80 ARG A CA 1
ATOM 636 C C . ARG A 1 80 ? -15.021 -1.623 21.940 1.00 67.12 80 ARG A C 1
ATOM 638 O O . ARG A 1 80 ? -16.113 -1.070 21.992 1.00 67.12 80 ARG A O 1
ATOM 645 N N . GLY A 1 81 ? -14.498 -2.077 20.801 1.00 66.88 81 GLY A N 1
ATOM 646 C CA . GLY A 1 81 ? -15.239 -2.092 19.537 1.00 66.88 81 GLY A CA 1
ATOM 647 C C . GLY A 1 81 ? -16.380 -3.115 19.537 1.00 66.88 81 GLY A C 1
ATOM 648 O O . GLY A 1 81 ? -16.512 -3.911 20.463 1.00 66.88 81 GLY A O 1
ATOM 649 N N . TYR A 1 82 ? -17.182 -3.122 18.474 1.00 66.56 82 TYR A N 1
ATOM 650 C CA . TYR A 1 82 ? -18.207 -4.147 18.263 1.00 66.56 82 TYR A CA 1
ATOM 651 C C . TYR A 1 82 ? -17.554 -5.540 18.204 1.00 66.56 82 TYR A C 1
ATOM 653 O O . TYR A 1 82 ? -16.706 -5.790 17.345 1.00 66.56 82 TYR A O 1
ATOM 661 N N . HIS A 1 83 ? -17.933 -6.427 19.122 1.00 65.19 83 HIS A N 1
ATOM 662 C CA . HIS A 1 83 ? -17.593 -7.849 19.100 1.00 65.19 83 HIS A CA 1
ATOM 663 C C . HIS A 1 83 ? -18.909 -8.602 18.889 1.00 65.19 83 HIS A C 1
ATOM 665 O O . HIS A 1 83 ? -19.923 -8.227 19.478 1.00 65.19 83 HIS A O 1
ATOM 671 N N . GLY A 1 84 ? -18.918 -9.591 17.994 1.00 59.22 84 GLY A N 1
ATOM 672 C CA . GLY A 1 84 ? -20.101 -10.428 17.786 1.00 59.22 84 GLY A CA 1
ATOM 673 C C . GLY A 1 84 ? -20.513 -11.090 19.099 1.00 59.22 84 GLY A C 1
ATOM 674 O O . GLY A 1 84 ? -19.662 -11.357 19.946 1.00 59.22 84 GLY A O 1
ATOM 675 N N . THR A 1 85 ? -21.811 -11.314 19.274 1.00 61.56 85 THR A N 1
ATOM 676 C CA . THR A 1 85 ? -22.338 -12.071 20.409 1.00 61.56 85 THR A CA 1
ATOM 677 C C . THR A 1 85 ? -21.751 -13.478 20.345 1.00 61.56 85 THR A C 1
ATOM 679 O O . THR A 1 85 ? -22.070 -14.223 19.418 1.00 61.56 85 THR A O 1
ATOM 682 N N . SER A 1 86 ? -20.834 -13.791 21.260 1.00 51.47 86 SER A N 1
ATOM 683 C CA . SER A 1 86 ? -20.465 -15.172 21.581 1.00 51.47 86 SER A CA 1
ATOM 684 C C . SER A 1 86 ? -21.698 -15.948 22.014 1.00 51.47 86 SER A C 1
ATOM 686 O O . SER A 1 86 ? -22.450 -15.355 22.825 1.00 51.47 86 SER A O 1
#

Secondary structure (DSSP, 8-state):
--GGGSTTTSSTHHHHHHHHHHHHHHHHHHHHHHHTTSSPPPSSSS-HHHHHHHIIIIIIIHHHHHHHHHHHHHHHHT--------

Solvent-accessible surface area (backbone atoms only — not comparable to full-atom values): 5011 Å² total; per-residue (Å²): 132,69,75,74,74,39,78,57,66,73,39,77,30,50,50,25,42,51,47,20,53,49,39,61,53,50,50,60,50,50,48,51,38,35,72,72,67,80,38,82,70,73,98,55,102,54,54,72,66,57,48,51,52,47,47,48,51,64,49,25,44,46,25,43,49,51,18,48,51,54,53,48,49,41,64,75,70,66,52,85,70,96,69,81,89,124

pLDDT: mean 80.34, std 9.75, range [51.47, 92.06]

Mean predicted aligned error: 8.66 Å

Foldseek 3Di:
DPPCPDPCNQAQLNVLVVQLVVLVPPLVVVLVCCVVVVDPDPPDPDDSVRVSVCSCCVRNVVSVVRSVCSVVVCVVVVDDGDDPDD